Protein AF-A0A918R0W0-F1 (afdb_monomer_lite)

Structure (mmCIF, N/CA/C/O backbone):
data_AF-A0A918R0W0-F1
#
_entry.id   AF-A0A918R0W0-F1
#
loop_
_atom_site.group_PDB
_atom_site.id
_atom_site.type_symbol
_atom_site.label_atom_id
_atom_site.label_alt_id
_atom_site.label_comp_id
_atom_site.label_asym_id
_atom_site.label_entity_id
_atom_site.label_seq_id
_atom_site.pdbx_PDB_ins_code
_atom_site.Cartn_x
_atom_site.Cartn_y
_atom_site.Cartn_z
_atom_site.occupancy
_atom_site.B_iso_or_equiv
_atom_site.auth_seq_id
_atom_site.auth_comp_id
_atom_site.auth_asym_id
_atom_site.auth_atom_id
_atom_site.pdbx_PDB_model_num
ATOM 1 N N . MET A 1 1 ? 4.045 4.675 19.606 1.00 80.06 1 MET A N 1
ATOM 2 C CA . MET A 1 1 ? 3.054 4.946 18.540 1.00 80.06 1 MET A CA 1
ATOM 3 C C . MET A 1 1 ? 3.466 4.153 17.312 1.00 80.06 1 MET A C 1
ATOM 5 O O . MET A 1 1 ? 4.644 4.200 16.983 1.00 80.06 1 MET A O 1
ATOM 9 N N . LEU A 1 2 ? 2.552 3.405 16.687 1.00 85.62 2 LEU A N 1
ATOM 10 C CA . LEU A 1 2 ? 2.809 2.653 15.450 1.00 85.62 2 LEU A CA 1
ATOM 11 C C . LEU A 1 2 ? 2.088 3.321 14.270 1.00 85.62 2 LEU A C 1
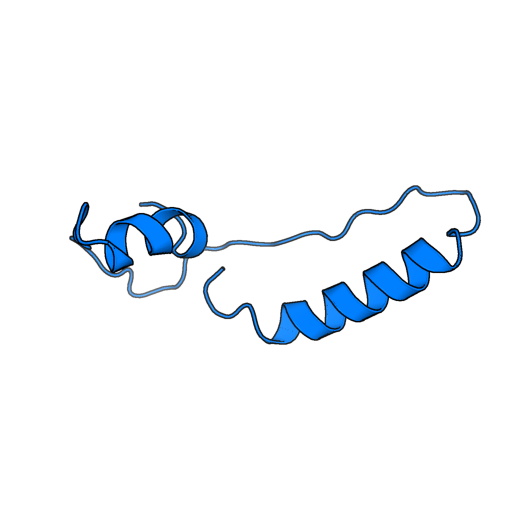ATOM 13 O O . LEU A 1 2 ? 0.996 3.859 14.478 1.00 85.62 2 LEU A O 1
ATOM 17 N N . PRO A 1 3 ? 2.646 3.264 13.047 1.00 86.38 3 PRO A N 1
ATOM 18 C CA . PRO A 1 3 ? 1.912 3.618 11.840 1.00 86.38 3 PRO A CA 1
ATOM 19 C C . PRO A 1 3 ? 0.625 2.803 11.693 1.00 86.38 3 PRO A C 1
ATOM 21 O O . PRO A 1 3 ? 0.583 1.611 12.018 1.00 86.38 3 PRO A O 1
ATOM 24 N N . ARG A 1 4 ? -0.429 3.441 11.174 1.00 85.88 4 ARG A N 1
ATOM 25 C CA . ARG A 1 4 ? -1.763 2.834 11.081 1.00 85.88 4 ARG A CA 1
ATOM 26 C C . ARG A 1 4 ? -1.764 1.585 10.204 1.00 85.88 4 ARG A C 1
ATOM 28 O O . ARG A 1 4 ? -2.396 0.610 10.587 1.00 85.88 4 ARG A O 1
ATOM 35 N N . TYR A 1 5 ? -1.012 1.575 9.107 1.00 86.75 5 TYR A N 1
ATOM 36 C CA . TYR A 1 5 ? -0.927 0.416 8.211 1.00 86.75 5 TYR A CA 1
ATOM 37 C C . TYR A 1 5 ? -0.293 -0.828 8.832 1.00 86.75 5 TYR A C 1
ATOM 39 O O . TYR A 1 5 ? -0.577 -1.935 8.391 1.00 86.75 5 TYR A O 1
ATOM 47 N N . ILE A 1 6 ? 0.546 -0.661 9.859 1.00 90.12 6 ILE A N 1
ATOM 48 C CA . ILE A 1 6 ? 1.137 -1.786 10.594 1.00 90.12 6 ILE A CA 1
ATOM 49 C C . ILE A 1 6 ? 0.131 -2.323 11.615 1.00 90.12 6 ILE A C 1
ATOM 51 O O . ILE A 1 6 ? -0.001 -3.531 11.780 1.00 90.12 6 ILE A O 1
ATOM 55 N N . ALA A 1 7 ? -0.581 -1.427 12.304 1.00 91.38 7 ALA A N 1
ATOM 56 C CA . ALA A 1 7 ? -1.504 -1.801 13.371 1.00 91.38 7 ALA A CA 1
ATOM 57 C C . ALA A 1 7 ? -2.892 -2.239 12.870 1.00 91.38 7 ALA A C 1
ATOM 59 O O . ALA A 1 7 ? -3.606 -2.902 13.618 1.00 91.38 7 ALA A O 1
ATOM 60 N N . ALA A 1 8 ? -3.286 -1.868 11.645 1.00 91.44 8 ALA A N 1
ATOM 61 C CA . ALA A 1 8 ? -4.633 -2.091 11.117 1.00 91.44 8 ALA A CA 1
ATOM 62 C C . ALA A 1 8 ? -5.105 -3.552 11.231 1.00 91.44 8 ALA A C 1
ATOM 64 O O . ALA A 1 8 ? -6.160 -3.744 11.823 1.00 91.44 8 ALA A O 1
ATOM 65 N N . PRO A 1 9 ? -4.333 -4.584 10.829 1.00 94.56 9 PRO A N 1
ATOM 66 C CA . PRO A 1 9 ? -4.809 -5.965 10.932 1.00 94.56 9 PRO A CA 1
ATOM 67 C C . PRO A 1 9 ? -5.149 -6.393 12.366 1.00 94.56 9 PRO A C 1
ATOM 69 O O . PRO A 1 9 ? -6.168 -7.033 12.591 1.00 94.56 9 PRO A O 1
ATOM 72 N N . ALA A 1 10 ? -4.323 -6.009 13.344 1.00 95.25 10 ALA A N 1
ATOM 73 C CA . ALA A 1 10 ? -4.543 -6.356 14.748 1.00 95.25 10 ALA A CA 1
ATOM 74 C C . ALA A 1 10 ? -5.678 -5.531 15.381 1.00 95.25 10 ALA A C 1
ATOM 76 O O . ALA A 1 10 ? -6.388 -6.020 16.256 1.00 95.2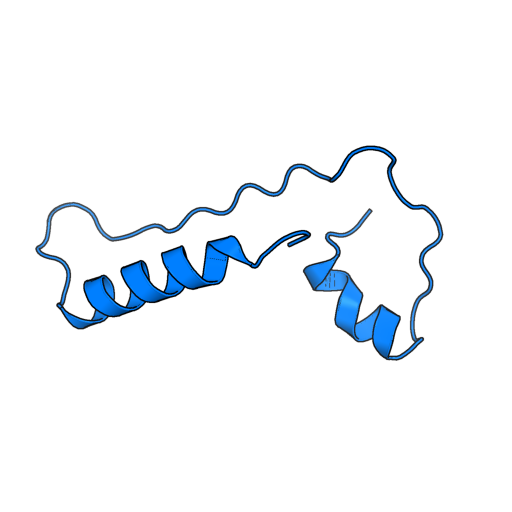5 10 ALA A O 1
ATOM 77 N N . LEU A 1 11 ? -5.857 -4.279 14.943 1.00 94.75 11 LEU A N 1
ATOM 78 C CA . LEU A 1 11 ? -6.981 -3.435 15.357 1.00 94.75 11 LEU A CA 1
ATOM 79 C C . LEU A 1 11 ? -8.306 -3.963 14.792 1.00 94.75 11 LEU A C 1
ATOM 81 O O . LEU A 1 11 ? -9.292 -4.009 15.521 1.00 94.75 11 LEU A O 1
ATOM 85 N N . ASP A 1 12 ? -8.317 -4.390 13.528 1.00 95.88 12 ASP A N 1
ATOM 86 C CA . ASP A 1 12 ? -9.492 -4.951 12.853 1.00 95.88 12 ASP A CA 1
ATOM 87 C C . ASP A 1 12 ? -9.867 -6.326 13.429 1.00 95.88 12 ASP A C 1
ATOM 89 O O . ASP A 1 12 ? -11.049 -6.644 13.552 1.00 95.88 12 ASP A O 1
ATOM 93 N N . ALA A 1 13 ? -8.870 -7.121 13.835 1.00 97.38 13 ALA A N 1
ATOM 94 C CA . ALA A 1 13 ? -9.071 -8.380 14.553 1.00 97.38 13 ALA A CA 1
ATOM 95 C C . ALA A 1 13 ? -9.529 -8.186 16.012 1.00 97.38 13 ALA A C 1
ATOM 97 O O . ALA A 1 13 ? -10.053 -9.118 16.620 1.00 97.38 13 ALA A O 1
ATOM 98 N N . GLY A 1 14 ? -9.348 -6.988 16.579 1.00 96.88 14 GLY A N 1
ATOM 99 C CA . GLY A 1 14 ? -9.649 -6.696 17.982 1.00 96.88 14 GLY A CA 1
ATOM 100 C C . GLY A 1 14 ? -8.597 -7.197 18.980 1.00 96.88 14 GLY A C 1
ATOM 101 O O . GLY A 1 14 ? -8.822 -7.112 20.186 1.00 96.88 14 GLY A O 1
ATOM 102 N N . ASP A 1 15 ? -7.443 -7.671 18.504 1.00 97.69 15 ASP A N 1
ATOM 103 C CA . ASP A 1 15 ? -6.327 -8.134 19.343 1.00 97.69 15 ASP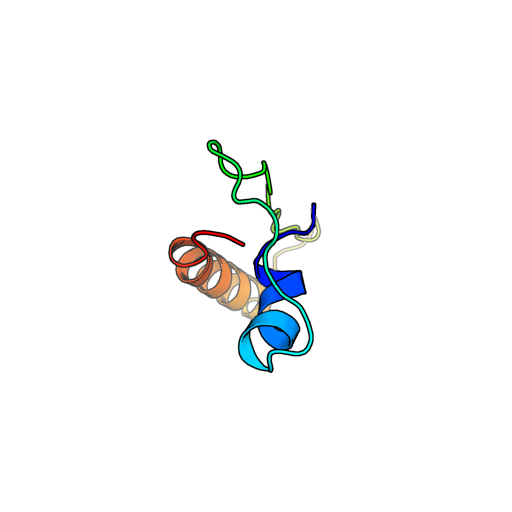 A CA 1
ATOM 104 C C . ASP A 1 15 ? -5.669 -6.984 20.119 1.00 97.69 15 ASP A C 1
ATOM 106 O O . ASP A 1 15 ? -5.052 -7.180 21.169 1.00 97.69 15 ASP A O 1
ATOM 110 N N . VAL A 1 16 ? -5.780 -5.764 19.589 1.00 95.75 16 VAL A N 1
ATOM 111 C CA . VAL A 1 16 ? -5.265 -4.540 20.203 1.00 95.75 16 VAL A CA 1
ATOM 112 C C . VAL A 1 16 ? -6.294 -3.419 20.117 1.00 95.75 16 VAL A C 1
ATOM 114 O O . VAL A 1 16 ? -7.174 -3.415 19.261 1.00 95.75 16 VAL A O 1
ATOM 117 N N . VAL A 1 17 ? -6.147 -2.417 20.986 1.00 95.19 17 VAL A N 1
ATOM 118 C CA . VAL A 1 17 ? -6.998 -1.221 21.004 1.00 95.19 17 VAL A CA 1
ATOM 119 C C . VAL A 1 17 ? -6.169 0.048 20.840 1.00 95.19 17 VAL A C 1
ATOM 121 O O . VAL A 1 17 ? -5.024 0.141 21.289 1.00 95.19 17 VAL A O 1
ATOM 124 N N . GLN A 1 18 ? -6.752 1.061 20.205 1.00 92.88 18 GLN A N 1
ATOM 125 C CA . GLN A 1 18 ? -6.111 2.362 20.058 1.00 92.88 18 GLN A CA 1
ATOM 126 C C . GLN A 1 18 ? -6.268 3.183 21.344 1.00 92.88 18 GLN A C 1
ATOM 128 O O . GLN A 1 18 ? -7.358 3.644 21.661 1.00 92.88 18 GLN A O 1
ATOM 133 N N . LEU A 1 19 ? -5.161 3.408 22.056 1.00 93.62 19 LEU A N 1
ATOM 134 C CA . LEU A 1 19 ? -5.162 4.176 23.311 1.00 93.62 19 LEU A CA 1
ATOM 135 C C . LEU A 1 19 ? -5.105 5.696 23.106 1.00 93.62 19 LEU A C 1
ATOM 137 O O . LEU A 1 19 ? -5.585 6.455 23.939 1.00 93.62 19 LEU A O 1
ATOM 141 N N . HIS A 1 20 ? -4.504 6.154 22.009 1.00 90.06 20 HIS A N 1
ATOM 142 C CA . HIS A 1 20 ? -4.360 7.574 21.707 1.00 90.06 20 HIS A CA 1
ATOM 143 C C . HIS A 1 20 ? -4.407 7.799 20.192 1.00 90.06 20 HIS A C 1
ATOM 145 O O . HIS A 1 20 ? -3.832 7.030 19.417 1.00 90.06 20 HIS A O 1
ATOM 151 N N . ARG A 1 21 ? -5.115 8.847 19.758 1.00 88.19 21 ARG A N 1
ATOM 152 C CA . ARG A 1 21 ? -5.108 9.340 18.377 1.00 88.19 21 ARG A CA 1
ATOM 153 C C . ARG A 1 21 ? -4.322 10.651 18.351 1.00 88.19 21 ARG A C 1
ATOM 155 O O . ARG A 1 21 ? -4.753 11.582 19.026 1.00 88.19 21 ARG A O 1
ATOM 162 N N . PRO A 1 22 ? -3.207 10.733 17.611 1.00 84.50 22 PRO A N 1
ATOM 163 C CA . PRO A 1 22 ? -2.461 11.975 17.534 1.00 84.50 22 PRO A CA 1
ATOM 164 C C . PRO A 1 22 ? -3.282 13.018 16.765 1.00 84.50 22 PRO A C 1
ATOM 166 O O . PRO A 1 22 ? -3.982 12.683 15.808 1.00 84.50 22 PRO A O 1
ATOM 169 N N . GLU A 1 23 ? -3.199 14.274 17.198 1.00 87.88 23 GLU A N 1
ATOM 170 C CA . GLU A 1 23 ? -3.879 15.406 16.549 1.00 87.88 23 GLU A CA 1
ATOM 171 C C . GLU A 1 23 ? -3.294 15.699 15.163 1.00 87.88 23 GLU A C 1
ATOM 173 O O . GLU A 1 23 ? -4.007 16.098 14.246 1.00 87.88 23 GLU A O 1
ATOM 178 N N . VAL A 1 24 ? -1.994 15.440 15.002 1.00 85.38 24 VAL A N 1
ATOM 179 C CA . VAL A 1 24 ? -1.265 15.559 13.741 1.00 85.38 24 VAL A CA 1
ATOM 180 C C . VAL A 1 24 ? -0.897 14.164 13.251 1.00 85.38 24 VAL A C 1
ATOM 182 O O . VAL A 1 24 ? -0.418 13.329 14.022 1.00 85.38 24 VAL A O 1
ATOM 185 N N . ALA A 1 25 ? -1.111 13.904 11.962 1.00 79.12 25 ALA A N 1
ATOM 186 C CA . ALA A 1 25 ? -0.702 12.645 11.356 1.00 79.12 25 ALA A CA 1
ATOM 187 C C . ALA A 1 25 ? 0.825 12.450 11.482 1.00 79.12 25 ALA A C 1
ATOM 189 O O . ALA A 1 25 ? 1.581 13.410 11.309 1.00 79.12 25 ALA A O 1
ATOM 190 N N . PRO A 1 26 ? 1.302 11.228 11.785 1.00 78.44 26 PRO A N 1
ATOM 191 C CA . PRO A 1 26 ? 2.733 10.952 11.818 1.00 78.44 26 PRO A CA 1
ATOM 192 C C . PRO A 1 26 ? 3.360 11.170 10.435 1.00 78.44 26 PRO A C 1
ATOM 194 O O . PRO A 1 26 ? 2.749 10.882 9.408 1.00 78.44 26 PRO A O 1
ATOM 197 N N . LEU A 1 27 ? 4.599 11.664 10.413 1.00 82.38 27 LEU A N 1
ATOM 198 C CA . LEU A 1 27 ? 5.339 11.882 9.173 1.00 82.38 27 LEU A CA 1
ATOM 199 C C . LEU A 1 27 ? 5.857 10.546 8.618 1.00 82.38 27 LEU A C 1
ATOM 201 O O . LEU A 1 27 ? 6.911 10.070 9.037 1.00 82.38 27 LEU A O 1
ATOM 205 N N . ASN A 1 28 ? 5.134 9.974 7.654 1.00 78.81 28 ASN A N 1
ATOM 206 C CA . ASN A 1 28 ? 5.516 8.753 6.944 1.00 78.81 28 ASN A CA 1
ATOM 207 C C . ASN A 1 28 ? 5.805 9.055 5.467 1.00 78.81 28 ASN A C 1
ATOM 209 O O . ASN A 1 28 ? 4.949 8.916 4.597 1.00 78.81 28 ASN A O 1
ATOM 213 N N . THR A 1 29 ? 7.032 9.482 5.168 1.00 87.19 29 THR A N 1
ATOM 214 C CA . THR A 1 29 ? 7.454 9.725 3.782 1.00 87.19 29 THR A CA 1
ATOM 215 C C . THR A 1 29 ? 7.863 8.416 3.114 1.00 87.19 29 THR A C 1
ATOM 217 O O . THR A 1 29 ? 8.843 7.785 3.511 1.00 87.19 29 THR A O 1
ATOM 220 N N . LEU A 1 30 ? 7.138 8.024 2.067 1.00 88.12 30 LEU A N 1
ATOM 221 C CA . LEU A 1 30 ? 7.451 6.848 1.258 1.00 88.12 30 LEU A CA 1
ATOM 222 C C . LEU A 1 30 ? 8.286 7.237 0.034 1.00 88.12 30 LEU A C 1
ATOM 224 O O . LEU A 1 30 ? 8.031 8.250 -0.617 1.00 88.12 30 LEU A O 1
ATOM 228 N N . TYR A 1 31 ? 9.264 6.399 -0.308 1.00 91.06 31 TYR A N 1
ATOM 229 C CA . TYR A 1 31 ? 10.117 6.583 -1.480 1.00 91.06 31 TYR A CA 1
ATOM 230 C C . TYR A 1 31 ? 9.982 5.402 -2.435 1.00 91.06 31 TYR A C 1
ATOM 232 O O . TYR A 1 31 ? 10.073 4.246 -2.026 1.00 91.06 31 TYR A O 1
ATOM 240 N N . LEU A 1 32 ? 9.842 5.697 -3.728 1.00 92.00 32 LEU A N 1
ATOM 241 C CA . LEU A 1 32 ? 9.920 4.705 -4.796 1.00 92.00 32 LEU A CA 1
ATOM 242 C C . LEU A 1 32 ? 11.288 4.802 -5.480 1.00 92.00 32 LEU A C 1
ATOM 244 O O . LEU A 1 32 ? 11.522 5.685 -6.303 1.00 92.00 32 LEU A O 1
ATOM 248 N N . ALA A 1 33 ? 12.209 3.911 -5.111 1.00 91.38 33 ALA A N 1
ATOM 249 C CA . ALA A 1 33 ? 13.580 3.920 -5.613 1.00 91.38 33 ALA A CA 1
ATOM 250 C C . ALA A 1 33 ? 13.768 2.967 -6.804 1.00 91.38 33 ALA A C 1
ATOM 252 O O . ALA A 1 33 ? 13.313 1.825 -6.788 1.00 91.38 33 ALA A O 1
ATOM 253 N N . THR A 1 34 ? 14.503 3.417 -7.824 1.00 88.12 34 THR A N 1
ATOM 254 C CA . THR A 1 34 ? 14.878 2.604 -8.993 1.00 88.12 34 THR A CA 1
ATOM 255 C C . THR A 1 34 ? 16.379 2.678 -9.252 1.00 88.12 34 THR A C 1
ATOM 257 O O . THR A 1 34 ? 17.023 3.680 -8.935 1.00 88.12 34 THR A O 1
ATOM 260 N N . ARG A 1 35 ? 16.950 1.640 -9.879 1.00 87.38 35 ARG A N 1
ATOM 261 C CA . ARG A 1 35 ? 18.365 1.631 -10.283 1.00 87.38 35 ARG A CA 1
ATOM 262 C C . ARG A 1 35 ? 18.666 2.819 -11.202 1.00 87.38 35 ARG A C 1
ATOM 264 O O . ARG A 1 35 ? 17.982 3.031 -12.198 1.00 87.38 35 ARG A O 1
ATOM 271 N N . ARG A 1 36 ? 19.737 3.551 -10.896 1.00 84.56 36 ARG A N 1
ATOM 272 C CA . ARG A 1 36 ? 20.251 4.648 -11.724 1.00 84.56 36 ARG A CA 1
ATOM 273 C C . ARG A 1 36 ? 21.194 4.107 -12.811 1.00 84.56 36 ARG A C 1
ATOM 275 O O . ARG A 1 36 ? 21.979 3.204 -12.543 1.00 84.56 36 ARG A O 1
ATOM 282 N N . GLY A 1 37 ? 21.151 4.691 -14.011 1.00 79.69 37 GLY A N 1
ATOM 283 C CA . GLY A 1 37 ? 22.184 4.512 -15.048 1.00 79.69 37 GLY A CA 1
ATOM 284 C C . GLY A 1 37 ? 21.956 3.406 -16.087 1.00 79.69 37 GLY A C 1
ATOM 285 O O . GLY A 1 37 ? 22.776 3.273 -16.987 1.00 79.69 37 GLY A O 1
ATOM 286 N N . ALA A 1 38 ? 20.858 2.651 -16.017 1.00 75.75 38 ALA A N 1
ATOM 287 C CA . ALA A 1 38 ? 20.438 1.736 -17.080 1.00 75.75 38 ALA A CA 1
ATOM 288 C C . ALA A 1 38 ? 18.995 2.065 -17.499 1.00 75.75 38 ALA A C 1
ATOM 290 O O . ALA A 1 38 ? 18.222 2.498 -16.637 1.00 75.75 38 ALA A O 1
ATOM 291 N N . PRO A 1 39 ? 18.609 1.871 -18.776 1.00 75.19 39 PRO A N 1
ATOM 292 C CA . PRO A 1 39 ? 17.216 2.000 -19.189 1.00 75.19 39 PRO A CA 1
ATOM 293 C C . PRO A 1 39 ? 16.333 1.117 -18.305 1.00 75.19 39 PRO A C 1
ATOM 295 O O . PRO A 1 39 ? 16.635 -0.061 -18.099 1.00 75.19 39 PRO A O 1
ATOM 298 N N . ALA A 1 40 ? 15.261 1.686 -17.752 1.00 79.12 40 ALA A N 1
ATOM 299 C CA . ALA A 1 40 ? 14.323 0.903 -16.964 1.00 79.12 40 ALA A CA 1
ATOM 300 C C . ALA A 1 40 ? 13.697 -0.168 -17.865 1.00 79.12 40 ALA A C 1
ATOM 302 O O . ALA A 1 40 ? 13.199 0.137 -18.949 1.00 79.12 40 ALA A O 1
ATOM 303 N N . HIS A 1 41 ? 13.720 -1.424 -17.412 1.00 89.06 41 HIS A N 1
ATOM 304 C CA . HIS A 1 41 ? 12.972 -2.489 -18.068 1.00 89.06 41 HIS A CA 1
ATOM 305 C C . HIS A 1 41 ? 11.503 -2.042 -18.205 1.00 89.06 41 HIS A C 1
ATOM 307 O O . HIS A 1 41 ? 10.961 -1.534 -17.220 1.00 89.06 41 HIS A O 1
ATOM 313 N N . PRO A 1 42 ? 10.824 -2.232 -19.353 1.00 90.94 42 PRO A N 1
ATOM 314 C CA . PRO A 1 42 ? 9.467 -1.716 -19.561 1.00 90.94 42 PRO A CA 1
ATOM 315 C C . PRO A 1 42 ? 8.481 -2.088 -18.444 1.00 90.94 42 PRO A C 1
ATOM 317 O O . PRO A 1 42 ? 7.683 -1.260 -18.016 1.00 90.94 42 PRO A O 1
ATOM 320 N N . ALA A 1 43 ? 8.595 -3.301 -17.890 1.00 91.88 43 ALA A N 1
ATOM 321 C CA . ALA A 1 43 ? 7.785 -3.725 -16.744 1.00 91.88 43 ALA A CA 1
ATOM 322 C C . ALA A 1 43 ? 8.003 -2.875 -15.474 1.00 91.88 43 ALA A C 1
ATOM 324 O O . ALA A 1 43 ? 7.056 -2.652 -14.729 1.00 91.88 43 ALA A O 1
ATOM 325 N N . VAL A 1 44 ? 9.222 -2.377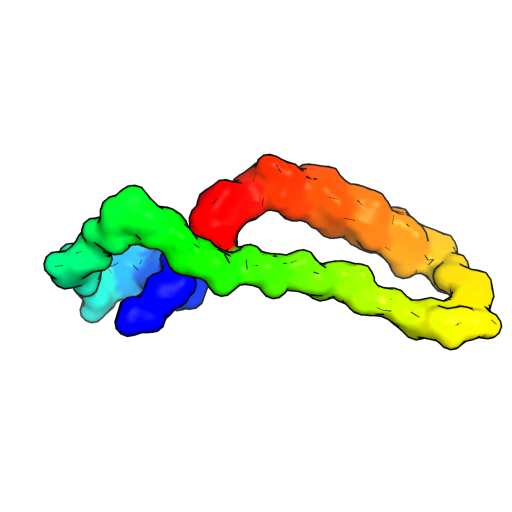 -15.230 1.00 91.56 44 VAL A N 1
ATOM 326 C CA . VAL A 1 44 ? 9.525 -1.491 -14.092 1.00 91.56 44 VAL A CA 1
ATOM 327 C C . VAL A 1 44 ? 8.866 -0.131 -14.292 1.00 91.56 44 VAL A C 1
ATOM 329 O O . VAL A 1 44 ? 8.324 0.413 -13.337 1.00 91.56 44 VAL A O 1
ATOM 332 N N . THR A 1 45 ? 8.859 0.393 -15.519 1.00 91.44 45 THR A N 1
ATOM 333 C CA . THR A 1 45 ? 8.135 1.628 -15.864 1.00 91.44 45 THR A CA 1
ATOM 334 C C . THR A 1 45 ? 6.642 1.471 -15.584 1.00 91.44 45 THR A C 1
ATOM 336 O O . THR A 1 45 ? 6.080 2.255 -14.828 1.00 91.44 45 THR A O 1
ATOM 339 N N . VAL A 1 46 ? 6.026 0.399 -16.096 1.00 94.56 46 VAL A N 1
ATOM 340 C CA . VAL A 1 46 ? 4.598 0.112 -15.874 1.00 94.56 46 VAL A CA 1
ATOM 341 C C . VAL A 1 46 ? 4.279 -0.046 -14.386 1.00 94.56 46 VAL A C 1
ATOM 343 O O . VAL A 1 46 ? 3.278 0.484 -13.907 1.00 94.56 46 VAL A O 1
ATOM 346 N N . LEU A 1 47 ? 5.121 -0.766 -13.640 1.00 94.44 47 LEU A N 1
ATOM 347 C CA . LEU A 1 47 ? 4.933 -0.952 -12.203 1.00 94.44 47 LEU A CA 1
ATOM 348 C C . LEU A 1 47 ? 5.062 0.371 -11.445 1.00 94.44 47 LEU A C 1
ATOM 350 O O . LEU A 1 47 ? 4.244 0.645 -10.573 1.00 94.44 47 LEU A O 1
ATOM 354 N N . ARG A 1 48 ? 6.062 1.191 -11.784 1.00 93.50 48 ARG A N 1
ATOM 355 C CA . ARG A 1 48 ? 6.268 2.506 -11.174 1.00 93.50 48 ARG A CA 1
ATOM 356 C C . ARG A 1 48 ? 5.041 3.387 -11.367 1.00 93.50 48 ARG A C 1
ATOM 358 O O . ARG A 1 48 ? 4.570 3.954 -10.389 1.00 93.50 48 ARG A O 1
ATOM 365 N N . ASP A 1 49 ? 4.521 3.461 -12.587 1.00 94.31 49 ASP A N 1
ATOM 366 C CA . ASP A 1 49 ? 3.381 4.321 -12.904 1.00 94.31 49 ASP A CA 1
ATOM 367 C C . ASP A 1 49 ? 2.131 3.856 -12.132 1.00 94.31 49 ASP A C 1
ATOM 369 O O . ASP A 1 49 ? 1.477 4.652 -11.460 1.00 94.31 49 ASP A O 1
ATOM 373 N N . ARG A 1 50 ? 1.878 2.538 -12.085 1.00 96.31 50 ARG A N 1
ATOM 374 C CA . ARG A 1 50 ? 0.785 1.967 -11.276 1.00 96.31 50 ARG A CA 1
ATOM 375 C C . ARG A 1 50 ? 0.946 2.221 -9.779 1.00 96.31 50 ARG A C 1
ATOM 377 O O . ARG A 1 50 ? -0.042 2.494 -9.104 1.00 96.31 50 ARG A O 1
ATOM 384 N N . LEU A 1 51 ? 2.165 2.109 -9.250 1.00 95.12 51 LEU A N 1
ATOM 385 C CA . LEU A 1 51 ? 2.442 2.382 -7.840 1.00 95.12 51 LEU A CA 1
ATOM 386 C C . LEU A 1 51 ? 2.241 3.861 -7.512 1.00 95.12 51 LEU A C 1
ATOM 388 O O . LEU A 1 51 ? 1.695 4.166 -6.460 1.00 95.12 51 LEU A O 1
ATOM 392 N N . GLN A 1 52 ? 2.643 4.770 -8.403 1.00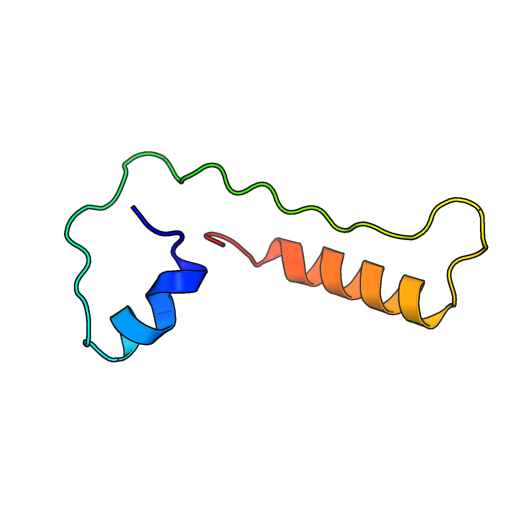 94.19 52 GLN A N 1
ATOM 393 C CA . GLN A 1 52 ? 2.418 6.205 -8.229 1.00 94.19 52 GLN A CA 1
ATOM 394 C C . GLN A 1 52 ? 0.928 6.555 -8.241 1.00 94.19 52 GLN A C 1
ATOM 396 O O . GLN A 1 52 ? 0.501 7.386 -7.442 1.00 94.19 52 GLN A O 1
ATOM 401 N N . ASP A 1 53 ? 0.133 5.909 -9.094 1.00 95.38 53 ASP A N 1
ATOM 402 C CA . ASP A 1 53 ? -1.315 6.115 -9.114 1.00 95.38 53 ASP A CA 1
ATOM 403 C C . ASP A 1 53 ? -1.999 5.538 -7.872 1.00 95.38 53 ASP A C 1
ATOM 405 O O . ASP A 1 53 ? -2.802 6.232 -7.247 1.00 95.38 53 ASP A O 1
ATOM 409 N N . ALA A 1 54 ? -1.632 4.324 -7.451 1.00 94.38 54 ALA A N 1
ATOM 410 C CA . ALA A 1 54 ? -2.131 3.735 -6.208 1.00 94.38 54 ALA A CA 1
ATOM 411 C C . ALA A 1 54 ? -1.730 4.562 -4.974 1.00 94.38 54 ALA A C 1
ATOM 413 O O . ALA A 1 54 ? -2.524 4.713 -4.050 1.00 94.38 54 ALA A O 1
ATOM 414 N N . ALA A 1 55 ? -0.531 5.153 -4.975 1.00 92.06 55 ALA A N 1
ATOM 415 C CA . ALA A 1 55 ? -0.036 5.959 -3.863 1.00 92.06 55 ALA A CA 1
ATOM 416 C C . ALA A 1 55 ? -0.890 7.194 -3.562 1.00 92.06 55 ALA A C 1
ATOM 418 O O . ALA A 1 55 ? -0.880 7.681 -2.433 1.00 92.06 55 ALA A O 1
ATOM 419 N N . ARG A 1 56 ? -1.682 7.673 -4.528 1.00 89.94 56 ARG A N 1
ATOM 420 C CA . ARG A 1 56 ? -2.623 8.782 -4.310 1.00 89.94 56 ARG A CA 1
ATOM 421 C C . ARG A 1 56 ? -3.753 8.429 -3.342 1.00 89.94 56 ARG A C 1
ATOM 423 O O . ARG A 1 56 ? -4.407 9.339 -2.853 1.00 89.94 56 ARG A O 1
ATOM 430 N N . THR A 1 57 ? -4.006 7.142 -3.091 1.00 89.88 57 THR A N 1
ATOM 431 C CA . THR A 1 57 ? -5.079 6.677 -2.197 1.00 89.88 57 THR A CA 1
ATOM 432 C C . THR A 1 57 ? -4.557 6.171 -0.854 1.00 89.88 57 THR A C 1
ATOM 434 O O . THR A 1 57 ? -5.319 5.602 -0.078 1.00 89.88 57 THR A O 1
ATOM 437 N N . TRP A 1 58 ? -3.259 6.308 -0.581 1.00 84.81 58 TRP A N 1
ATOM 438 C CA . TRP A 1 58 ? -2.601 5.778 0.616 1.00 84.81 58 TRP A CA 1
ATOM 439 C C . TRP A 1 58 ? -2.746 6.683 1.847 1.00 84.81 58 TRP 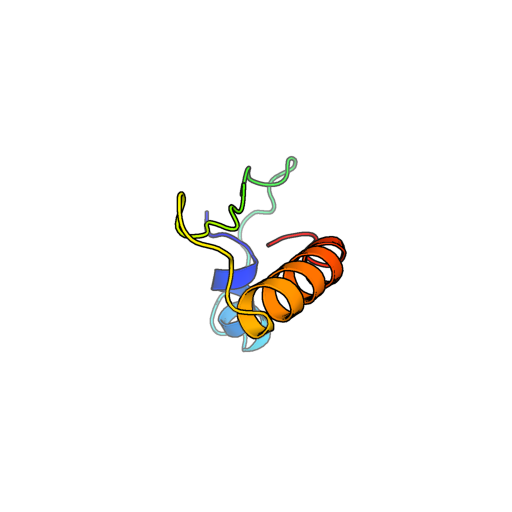A C 1
ATOM 441 O O . TRP A 1 58 ? -1.886 6.665 2.723 1.00 84.81 58 TRP A O 1
ATOM 451 N N . ASP A 1 59 ? -3.824 7.465 1.936 1.00 71.25 59 ASP A N 1
ATOM 452 C CA . ASP A 1 59 ? -4.089 8.330 3.087 1.00 71.25 59 ASP A CA 1
ATOM 453 C C . ASP A 1 59 ? -4.001 7.528 4.395 1.00 71.25 59 ASP A C 1
ATOM 455 O O . ASP A 1 59 ? -4.789 6.617 4.656 1.00 71.25 59 ASP A O 1
ATOM 459 N N . GLY A 1 60 ? -3.017 7.866 5.229 1.00 64.19 60 GLY A N 1
ATOM 460 C CA . GLY A 1 60 ? -2.799 7.192 6.505 1.00 64.19 60 GLY A CA 1
ATOM 461 C C . GLY A 1 60 ? -2.034 5.864 6.441 1.00 64.19 60 GLY A C 1
ATOM 462 O O . GLY A 1 60 ? -2.043 5.147 7.447 1.00 64.19 60 GLY A O 1
ATOM 463 N N . LEU A 1 61 ? -1.341 5.539 5.337 1.00 58.59 61 LEU A N 1
ATOM 464 C CA . LEU A 1 61 ? -0.054 4.838 5.471 1.00 58.59 61 LEU A CA 1
ATOM 465 C C . LEU A 1 61 ? 0.914 5.739 6.268 1.00 58.59 61 LEU A C 1
ATOM 467 O O . LEU A 1 61 ? 0.940 6.962 6.043 1.00 58.59 61 LEU A O 1
#

InterPro domains:
  IPR005119 LysR, substrate-binding [PF03466] (1-55)

Foldseek 3Di:
DDQCVVCVVCVVVVVDDDPDDDPDQDDDDDDDDDDPDDPDDVVNVVVVVVVVVVVVVPVRD

pLDDT: mean 88.19, std 7.85, range [58.59, 97.69]

Radius of gyration: 16.4 Å; chains: 1; bounding box: 32×24×43 Å

Organism: NCBI:txid68898

Sequence (61 aa):
MLPRYIAAPALDAGDVVQLHRPEVAPLNTLYLATRRGAPAHPAVTVLRDRLQDAARTWDGL

Secondary structure (DSSP, 8-state):
---HHHHHHHHHHTSS------SS-----------SSSPPPHHHHHHHHHHHHHHTT-TT-